Protein AF-A0A8K0LUV7-F1 (afdb_monomer_lite)

Structure (mmCIF, N/CA/C/O backbone):
data_AF-A0A8K0LUV7-F1
#
_entry.id   AF-A0A8K0LUV7-F1
#
loop_
_atom_site.group_PDB
_atom_site.id
_atom_site.type_symbol
_atom_site.label_atom_id
_atom_site.label_alt_id
_atom_site.label_comp_id
_atom_site.label_asym_id
_atom_site.label_entity_id
_atom_site.label_seq_id
_atom_site.pdbx_PDB_ins_code
_atom_site.Cartn_x
_atom_site.Cartn_y
_atom_site.Cartn_z
_atom_site.occupancy
_atom_site.B_iso_or_equiv
_atom_site.auth_seq_id
_atom_site.auth_comp_id
_atom_site.auth_asym_id
_atom_site.auth_atom_id
_atom_site.pdbx_PDB_model_num
ATOM 1 N N . MET A 1 1 ? -27.137 4.394 -17.917 1.00 61.31 1 MET A N 1
ATOM 2 C CA . MET A 1 1 ? -26.539 3.474 -16.917 1.00 61.31 1 MET A CA 1
ATOM 3 C C . MET A 1 1 ? -25.370 2.638 -17.450 1.00 61.31 1 MET A C 1
ATOM 5 O O . MET A 1 1 ? -24.365 2.569 -16.758 1.00 61.31 1 MET A O 1
ATOM 9 N N . GLY A 1 2 ? -25.440 2.027 -18.644 1.00 75.81 2 GLY A N 1
ATOM 10 C CA . GLY A 1 2 ? -24.338 1.198 -19.179 1.00 75.81 2 GLY A CA 1
ATOM 11 C C . GLY A 1 2 ? -23.016 1.946 -19.417 1.00 75.81 2 GLY A C 1
ATOM 12 O O . GLY A 1 2 ? -21.972 1.479 -18.983 1.00 75.81 2 GLY A O 1
ATOM 13 N N . GLN A 1 3 ? -23.073 3.147 -20.001 1.00 78.88 3 GLN A N 1
ATOM 14 C CA . GLN A 1 3 ? -21.885 3.972 -20.284 1.00 78.88 3 GLN A CA 1
ATOM 15 C C . GLN A 1 3 ? -21.169 4.476 -19.017 1.00 78.88 3 GLN A C 1
ATOM 17 O O . GLN A 1 3 ? -19.947 4.569 -18.970 1.00 78.88 3 GLN A O 1
ATOM 22 N N . PHE A 1 4 ? -21.922 4.768 -17.953 1.00 82.12 4 PHE A N 1
ATOM 23 C CA . PHE A 1 4 ? -21.335 5.147 -16.666 1.00 82.12 4 PHE A CA 1
ATOM 24 C C . PHE A 1 4 ? -20.603 3.963 -16.022 1.00 82.12 4 PHE A C 1
ATOM 26 O O . PHE A 1 4 ? -19.494 4.113 -15.520 1.00 82.12 4 PHE A O 1
ATOM 33 N N . ARG A 1 5 ? -21.188 2.759 -16.100 1.00 85.06 5 ARG A N 1
ATOM 34 C CA . ARG A 1 5 ? -20.544 1.531 -15.614 1.00 85.06 5 ARG A CA 1
ATOM 35 C C . ARG A 1 5 ? -19.287 1.185 -16.415 1.00 85.06 5 ARG A C 1
ATOM 37 O O . ARG A 1 5 ? -18.304 0.777 -15.809 1.00 85.06 5 ARG A O 1
ATOM 44 N N . SER A 1 6 ? -19.285 1.384 -17.737 1.00 90.88 6 SER A N 1
ATOM 45 C CA . SER A 1 6 ? -18.081 1.172 -18.552 1.00 90.88 6 SER A CA 1
ATOM 46 C C . SER A 1 6 ? -16.981 2.184 -18.238 1.00 90.88 6 SER A C 1
ATOM 48 O O . SER A 1 6 ? -15.819 1.801 -18.171 1.00 90.88 6 SER A O 1
ATOM 50 N N . LEU A 1 7 ? -17.336 3.449 -17.989 1.00 93.50 7 LEU A N 1
ATOM 51 C CA . LEU A 1 7 ? -16.371 4.464 -17.564 1.00 93.50 7 LEU A CA 1
ATOM 52 C C . LEU A 1 7 ? -15.764 4.124 -16.196 1.00 93.50 7 LEU A C 1
ATOM 54 O O . LEU A 1 7 ? -14.548 4.155 -16.047 1.00 93.50 7 LEU A O 1
ATOM 58 N N . ALA A 1 8 ? -16.591 3.751 -15.216 1.00 94.31 8 ALA A N 1
ATOM 59 C CA . ALA A 1 8 ? -16.109 3.336 -13.901 1.00 94.31 8 ALA A CA 1
ATOM 60 C C . ALA A 1 8 ? -15.168 2.123 -13.998 1.00 94.31 8 ALA A C 1
ATOM 62 O O . ALA A 1 8 ? -14.096 2.129 -13.400 1.00 94.31 8 ALA A O 1
ATOM 63 N N . ALA A 1 9 ? -15.527 1.116 -14.800 1.00 94.38 9 ALA A N 1
ATOM 64 C CA . ALA A 1 9 ? -14.684 -0.057 -15.023 1.00 94.38 9 ALA A CA 1
ATOM 65 C C . ALA A 1 9 ? -13.342 0.301 -15.684 1.00 94.38 9 ALA A C 1
ATOM 67 O O . ALA A 1 9 ? -12.303 -0.210 -15.271 1.00 94.38 9 ALA A O 1
ATOM 68 N N . TYR A 1 10 ? -13.356 1.199 -16.673 1.00 95.19 10 TYR A N 1
ATOM 69 C CA . TYR A 1 10 ? -12.139 1.701 -17.309 1.00 95.19 10 TYR A CA 1
ATOM 70 C C . TYR A 1 10 ? -11.228 2.407 -16.298 1.00 95.19 10 TYR A C 1
ATOM 72 O O . TYR A 1 10 ? -10.060 2.057 -16.188 1.00 95.19 10 TYR A O 1
ATOM 80 N N . LEU A 1 11 ? -11.769 3.338 -15.508 1.00 95.50 11 LEU A N 1
ATOM 81 C CA . LEU A 1 11 ? -10.992 4.080 -14.512 1.00 95.50 11 LEU A CA 1
ATOM 82 C C . LEU A 1 11 ? -10.388 3.167 -13.443 1.00 95.50 11 LEU A C 1
ATOM 84 O O . LEU A 1 11 ? -9.233 3.349 -13.076 1.00 95.50 11 LEU A O 1
ATOM 88 N N . ILE A 1 12 ? -11.141 2.167 -12.975 1.00 95.00 12 ILE A N 1
ATOM 89 C CA . ILE A 1 12 ? -10.628 1.169 -12.027 1.00 95.00 12 ILE A CA 1
ATOM 90 C C . ILE A 1 12 ? -9.460 0.398 -12.646 1.00 95.00 12 ILE A C 1
ATOM 92 O O . ILE A 1 12 ? -8.448 0.185 -11.983 1.00 95.00 12 ILE A O 1
ATOM 96 N N . ARG A 1 13 ? -9.575 -0.004 -13.917 1.00 95.81 13 ARG A N 1
ATOM 97 C CA . ARG A 1 13 ? -8.500 -0.710 -14.618 1.00 95.81 13 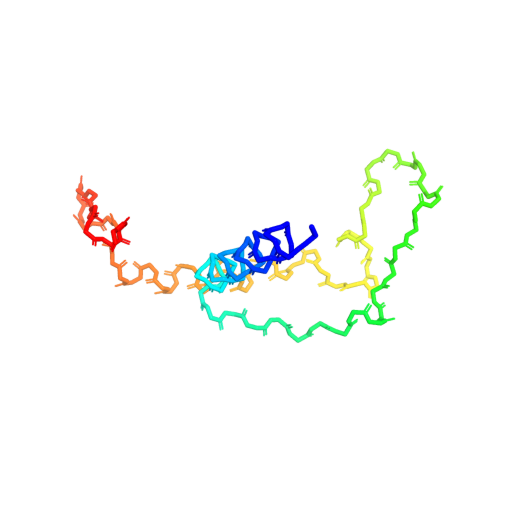ARG A CA 1
ATOM 98 C C . ARG A 1 13 ? -7.244 0.151 -14.730 1.00 95.81 13 ARG A C 1
ATOM 100 O O . ARG A 1 13 ? -6.180 -0.317 -14.349 1.00 95.81 13 ARG A O 1
ATOM 107 N N . GLU A 1 14 ? -7.373 1.387 -15.207 1.00 95.62 14 GLU A N 1
ATOM 108 C CA . GLU A 1 14 ? -6.228 2.295 -15.358 1.00 95.62 14 GLU A CA 1
ATOM 109 C C . GLU A 1 14 ? -5.575 2.616 -14.006 1.00 95.62 14 GLU A C 1
ATOM 111 O O . GLU A 1 14 ? -4.351 2.595 -13.894 1.00 95.62 14 GLU A O 1
ATOM 116 N N . ALA A 1 15 ? -6.375 2.831 -12.956 1.00 93.31 15 ALA A N 1
ATOM 117 C CA . ALA A 1 15 ? -5.858 3.035 -11.605 1.00 93.31 15 ALA A CA 1
ATOM 118 C C . ALA A 1 15 ? -5.080 1.809 -11.104 1.00 93.31 15 ALA A C 1
ATOM 120 O O . ALA A 1 15 ? -3.984 1.963 -10.577 1.00 93.31 15 ALA A O 1
ATOM 121 N N . ASN A 1 16 ? -5.600 0.597 -11.316 1.00 90.94 16 ASN A N 1
ATOM 122 C CA . ASN A 1 16 ? -4.911 -0.633 -10.925 1.00 90.94 16 ASN A CA 1
ATOM 123 C C . ASN A 1 16 ? -3.604 -0.842 -11.703 1.00 90.94 16 ASN A C 1
ATOM 125 O O . ASN A 1 16 ? -2.603 -1.221 -11.101 1.00 90.94 16 ASN A O 1
ATOM 129 N N . CYS A 1 17 ? -3.594 -0.577 -13.014 1.00 88.69 17 CYS A N 1
ATOM 130 C CA . CYS A 1 17 ? -2.377 -0.636 -13.827 1.00 88.69 17 CYS A CA 1
ATOM 131 C C . CYS A 1 17 ? -1.313 0.326 -13.288 1.00 88.69 17 CYS A C 1
ATOM 133 O O . CYS A 1 17 ? -0.209 -0.104 -12.964 1.00 88.69 17 CYS A O 1
ATOM 135 N N . LEU A 1 18 ? -1.679 1.593 -13.079 1.00 88.69 18 LEU A N 1
ATOM 136 C CA . LEU A 1 18 ? -0.765 2.596 -12.542 1.00 88.69 18 LEU A CA 1
ATOM 137 C C . LEU A 1 18 ? -0.271 2.237 -11.133 1.00 88.69 18 LEU A C 1
ATOM 139 O O . LEU A 1 18 ? 0.908 2.400 -10.829 1.00 88.69 18 LEU A O 1
ATOM 143 N N . CYS A 1 19 ? -1.152 1.737 -10.263 1.00 87.12 19 CYS A N 1
ATOM 144 C CA . CYS A 1 19 ? -0.765 1.277 -8.933 1.00 87.12 19 CYS A CA 1
ATOM 145 C C . CYS A 1 19 ? 0.247 0.128 -9.006 1.00 87.12 19 CYS A C 1
ATOM 147 O O . CYS A 1 19 ? 1.238 0.167 -8.284 1.00 87.12 19 CYS A O 1
ATOM 149 N N . ASN A 1 20 ? 0.048 -0.854 -9.886 1.00 87.31 20 ASN A N 1
ATOM 150 C CA . ASN A 1 20 ? 0.990 -1.961 -10.056 1.00 87.31 20 ASN A CA 1
ATOM 151 C C . ASN A 1 20 ? 2.374 -1.480 -10.512 1.00 87.31 20 ASN A C 1
ATOM 153 O O . ASN A 1 20 ? 3.388 -1.928 -9.966 1.00 87.31 20 ASN A O 1
ATOM 157 N N . ASP A 1 21 ? 2.413 -0.540 -11.457 1.00 86.12 21 ASP A N 1
ATOM 158 C CA . ASP A 1 21 ? 3.660 0.047 -11.952 1.00 86.12 21 ASP A CA 1
ATOM 159 C C . ASP A 1 21 ? 4.389 0.815 -10.842 1.00 86.12 21 ASP A C 1
ATOM 161 O O . ASP A 1 21 ? 5.580 0.600 -10.602 1.00 86.12 21 ASP A O 1
ATOM 165 N N . LEU A 1 22 ? 3.660 1.651 -10.094 1.00 86.00 22 LEU A N 1
ATOM 166 C CA . LEU A 1 22 ? 4.201 2.417 -8.967 1.00 86.00 22 LEU A CA 1
ATOM 167 C C . LEU A 1 22 ? 4.657 1.533 -7.805 1.00 86.00 22 LEU A C 1
ATOM 169 O O . LEU A 1 22 ? 5.551 1.925 -7.056 1.00 86.00 22 LEU A O 1
ATOM 173 N N . MET A 1 23 ? 4.068 0.347 -7.659 1.00 88.50 23 MET A N 1
ATOM 174 C CA . MET A 1 23 ? 4.470 -0.628 -6.653 1.00 88.50 23 MET A CA 1
ATOM 175 C C . MET A 1 23 ? 5.716 -1.424 -7.064 1.00 88.50 23 MET A C 1
ATOM 177 O O . MET A 1 23 ? 6.251 -2.168 -6.245 1.00 88.50 23 MET A O 1
ATOM 181 N N . PHE A 1 24 ? 6.226 -1.283 -8.295 1.00 87.19 24 PHE A N 1
ATOM 182 C CA . PHE A 1 24 ? 7.376 -2.048 -8.801 1.00 87.19 24 PHE A CA 1
ATOM 183 C C . PHE A 1 24 ? 7.219 -3.569 -8.582 1.00 87.19 24 PHE A C 1
ATOM 185 O O . PHE A 1 24 ? 8.159 -4.261 -8.175 1.00 87.19 24 PHE A O 1
ATOM 192 N N . GLY A 1 25 ? 5.999 -4.086 -8.777 1.00 83.81 25 GLY A N 1
ATOM 193 C CA . GLY A 1 25 ? 5.659 -5.491 -8.518 1.00 83.81 25 GLY A CA 1
ATOM 194 C C . GLY A 1 25 ? 5.731 -5.903 -7.040 1.00 83.81 25 GLY A C 1
ATOM 195 O O . GLY A 1 25 ? 5.891 -7.085 -6.728 1.00 83.81 25 GLY A O 1
ATOM 196 N N . LEU A 1 26 ? 5.707 -4.946 -6.108 1.00 85.75 26 LEU A N 1
ATOM 197 C CA . LEU A 1 26 ? 5.485 -5.215 -4.691 1.00 85.75 26 LEU A CA 1
ATOM 198 C C . LEU A 1 26 ? 4.009 -5.540 -4.466 1.00 85.75 26 LEU A C 1
ATOM 200 O O . LEU A 1 26 ? 3.149 -4.678 -4.617 1.00 85.75 26 LEU A O 1
ATOM 204 N N . GLU A 1 27 ? 3.746 -6.759 -4.022 1.00 86.31 27 GLU A N 1
ATOM 205 C CA . GLU A 1 27 ? 2.463 -7.154 -3.451 1.00 86.31 27 GLU A CA 1
ATOM 206 C C . GLU A 1 27 ? 2.652 -7.248 -1.935 1.00 86.31 27 GLU A C 1
ATOM 208 O O . GLU A 1 27 ? 3.284 -8.193 -1.454 1.00 86.31 27 GLU A O 1
ATOM 213 N N . PRO A 1 28 ? 2.230 -6.228 -1.171 1.00 78.69 28 PRO A N 1
ATOM 214 C CA . PRO A 1 28 ? 2.384 -6.256 0.271 1.00 78.69 28 PRO A CA 1
ATOM 215 C C . PRO A 1 28 ? 1.383 -7.255 0.869 1.00 78.69 28 PRO A C 1
ATOM 217 O O . PRO A 1 28 ? 0.179 -7.152 0.634 1.00 78.69 28 PRO A O 1
ATOM 220 N N . ASP A 1 29 ? 1.883 -8.214 1.649 1.00 83.50 29 ASP A N 1
ATOM 221 C CA . ASP A 1 29 ? 1.066 -9.197 2.372 1.00 83.50 29 ASP A CA 1
ATOM 222 C C . ASP A 1 29 ? 0.418 -8.534 3.594 1.00 83.50 29 ASP A C 1
ATOM 224 O O . ASP A 1 29 ? 0.914 -8.604 4.719 1.00 83.50 29 ASP A O 1
ATOM 228 N N . ILE A 1 30 ? -0.650 -7.777 3.340 1.00 82.31 30 ILE A N 1
ATOM 229 C CA . ILE A 1 30 ? -1.385 -7.042 4.364 1.00 82.31 30 ILE A CA 1
ATOM 230 C C . ILE A 1 30 ? -2.774 -7.646 4.497 1.00 82.31 30 ILE A C 1
ATOM 232 O O . ILE A 1 30 ? -3.624 -7.538 3.611 1.00 82.31 30 ILE A O 1
ATOM 236 N N . ASP A 1 31 ? -3.033 -8.217 5.667 1.00 86.88 31 ASP A N 1
ATOM 237 C CA . ASP A 1 31 ? -4.368 -8.635 6.057 1.00 86.88 31 ASP A CA 1
ATOM 238 C C . ASP A 1 31 ? -5.213 -7.402 6.407 1.00 86.88 31 ASP A C 1
ATOM 240 O O . ASP A 1 31 ? -5.201 -6.904 7.538 1.00 86.88 31 ASP A O 1
ATOM 244 N N . LEU A 1 32 ? -5.956 -6.898 5.417 1.00 84.69 32 LEU A N 1
ATOM 245 C CA . LEU A 1 32 ? -6.809 -5.716 5.567 1.00 84.69 32 LEU A CA 1
ATOM 246 C C . LEU A 1 32 ? -7.849 -5.871 6.689 1.00 84.69 32 LEU A C 1
ATOM 248 O O . LEU A 1 32 ? -8.281 -4.867 7.248 1.00 84.69 32 LEU A O 1
ATOM 252 N N . LEU A 1 33 ? -8.230 -7.101 7.059 1.00 87.38 33 LEU A N 1
ATOM 253 C CA . LEU A 1 33 ? -9.174 -7.350 8.155 1.00 87.38 33 LEU A CA 1
ATOM 254 C C . LEU A 1 33 ? -8.553 -7.091 9.532 1.00 87.38 33 LEU A C 1
ATOM 256 O O . LEU A 1 33 ? -9.277 -6.874 10.505 1.00 87.38 33 LEU A O 1
ATOM 260 N N . LYS A 1 34 ? -7.220 -7.123 9.630 1.00 87.12 34 LYS A N 1
ATOM 261 C CA . LYS A 1 34 ? -6.480 -6.829 10.862 1.00 87.12 34 LYS A CA 1
ATOM 262 C C . LYS A 1 34 ? -6.121 -5.354 11.003 1.00 87.12 34 LYS A C 1
ATOM 264 O O . LYS A 1 34 ? -5.789 -4.945 12.118 1.00 87.12 34 LYS A O 1
ATOM 269 N N . ILE A 1 35 ? -6.217 -4.566 9.926 1.00 90.00 35 ILE A N 1
ATOM 270 C CA . ILE A 1 35 ? -5.986 -3.121 9.981 1.00 90.00 35 ILE A CA 1
ATOM 271 C C . ILE A 1 35 ? -7.019 -2.485 10.909 1.00 90.00 35 ILE A C 1
ATOM 273 O O . ILE A 1 35 ? -8.229 -2.629 10.740 1.00 90.00 35 ILE A O 1
ATOM 277 N N . LYS A 1 36 ? -6.521 -1.742 11.891 1.00 88.12 36 LYS A N 1
ATOM 278 C CA . LYS A 1 36 ? -7.323 -0.934 12.800 1.00 88.12 36 LYS A CA 1
ATOM 279 C C . LYS A 1 36 ? -7.289 0.513 12.359 1.00 88.12 36 LYS A C 1
ATOM 281 O O . LYS A 1 36 ? -6.227 1.125 12.314 1.00 88.12 36 LYS A O 1
ATOM 286 N N . ASP A 1 37 ? -8.462 1.062 12.101 1.00 89.06 37 ASP A N 1
ATOM 287 C CA . ASP A 1 37 ? -8.648 2.496 11.942 1.00 89.06 37 ASP A CA 1
ATOM 288 C C . ASP A 1 37 ? -9.686 2.982 12.955 1.00 89.06 37 ASP A C 1
ATOM 290 O O . ASP A 1 37 ? -10.700 2.326 13.208 1.00 89.06 37 ASP A O 1
ATOM 294 N N . ASN A 1 38 ? -9.412 4.125 13.571 1.00 88.06 38 ASN A N 1
ATOM 295 C CA . ASN A 1 38 ? -10.321 4.799 14.477 1.00 88.06 38 ASN A CA 1
ATOM 296 C C . ASN A 1 38 ? -10.808 6.087 13.818 1.00 88.06 38 ASN A C 1
ATOM 298 O O . ASN A 1 38 ? -10.313 7.174 14.099 1.00 88.06 38 ASN A O 1
ATOM 302 N N . ILE A 1 39 ? -11.827 5.954 12.972 1.00 84.81 39 ILE A N 1
ATOM 303 C CA . ILE A 1 39 ? -12.433 7.070 12.230 1.00 84.81 39 ILE A CA 1
ATOM 304 C C . ILE A 1 39 ? -13.056 8.116 13.176 1.00 84.81 39 ILE A C 1
ATOM 306 O O . ILE A 1 39 ? -13.179 9.285 12.822 1.00 84.81 39 ILE A O 1
ATOM 310 N N . ALA A 1 40 ? -13.419 7.725 14.403 1.00 88.38 40 ALA A N 1
ATOM 311 C CA . ALA A 1 40 ? -13.920 8.646 15.424 1.00 88.38 40 ALA A CA 1
ATOM 312 C C . ALA A 1 40 ? -12.800 9.444 16.122 1.00 88.38 40 ALA A C 1
ATOM 314 O O . ALA A 1 40 ? -13.080 10.353 16.906 1.00 88.38 40 ALA A O 1
ATOM 315 N N . ASN A 1 41 ? -11.531 9.107 15.876 1.00 86.38 41 ASN A N 1
ATOM 316 C CA . ASN A 1 41 ? -10.399 9.797 16.466 1.00 86.38 41 ASN A CA 1
ATOM 317 C C . ASN A 1 41 ? -10.100 11.100 15.718 1.00 86.38 41 ASN A C 1
ATOM 319 O O . ASN A 1 41 ? -9.415 11.114 14.700 1.00 86.38 41 ASN A O 1
ATOM 323 N N . CYS A 1 42 ? -10.559 12.211 16.284 1.00 85.38 42 CYS A N 1
ATOM 324 C CA . CYS A 1 42 ? -10.278 13.554 15.777 1.00 85.38 42 CYS A CA 1
ATOM 325 C C . CYS A 1 42 ? -8.988 14.166 16.352 1.00 85.38 42 CYS A C 1
ATOM 327 O O . CYS A 1 42 ? -8.756 15.368 16.194 1.00 85.38 42 CYS A O 1
ATOM 329 N N . ASN A 1 43 ? -8.147 13.385 17.044 1.00 88.44 43 ASN A N 1
ATOM 330 C CA . ASN A 1 43 ? -6.885 13.899 17.562 1.00 88.44 43 ASN A CA 1
ATOM 331 C C . ASN A 1 43 ? -5.974 14.304 16.406 1.00 88.44 43 ASN A C 1
ATOM 333 O O . ASN A 1 43 ? -5.736 13.548 15.460 1.00 88.44 43 ASN A O 1
ATOM 337 N N . LYS A 1 44 ? -5.414 15.508 16.511 1.00 87.06 44 LYS A N 1
ATOM 338 C CA . LYS A 1 44 ? -4.494 16.035 15.509 1.00 87.06 44 LYS A CA 1
ATOM 339 C C . LYS A 1 44 ? -3.292 15.096 15.360 1.00 87.06 44 LYS A C 1
ATOM 341 O O . LYS A 1 44 ? -2.588 14.835 16.330 1.00 87.06 44 LYS A O 1
ATOM 346 N N . GLY A 1 45 ? -3.054 14.629 14.137 1.00 84.44 45 GLY A N 1
ATOM 347 C CA . GLY A 1 45 ? -1.933 13.746 13.812 1.00 84.44 45 GLY A CA 1
ATOM 348 C C . GLY A 1 45 ? -2.220 12.252 13.970 1.00 84.44 45 GLY A C 1
ATOM 349 O O . GLY A 1 45 ? -1.321 11.455 13.715 1.00 84.44 45 GLY A O 1
ATOM 350 N N . TYR A 1 46 ? -3.443 11.853 14.342 1.00 88.25 46 TYR A N 1
ATOM 351 C CA . TYR A 1 46 ? -3.831 10.453 14.209 1.00 88.25 46 TYR A CA 1
ATOM 352 C C . TYR A 1 46 ? -3.855 10.046 12.730 1.00 88.25 46 TYR A C 1
ATOM 354 O O . TYR A 1 46 ? -4.378 10.759 11.875 1.00 88.25 46 TYR A O 1
ATOM 362 N N . SER A 1 47 ? -3.271 8.888 12.447 1.00 87.31 47 SER A N 1
ATOM 363 C CA . SER A 1 47 ? -3.311 8.211 11.157 1.00 87.31 47 SER A CA 1
ATOM 364 C C . SER A 1 47 ? -3.232 6.719 11.433 1.00 87.31 47 SER A C 1
ATOM 366 O O . SER A 1 47 ? -2.369 6.294 12.204 1.00 87.31 47 SER A O 1
ATOM 368 N N . PHE A 1 48 ? -4.084 5.917 10.795 1.00 90.06 48 PHE A N 1
ATOM 369 C CA . PHE A 1 48 ? -4.026 4.459 10.915 1.00 90.06 48 PHE A CA 1
ATOM 370 C C . PHE A 1 48 ? -2.654 3.901 10.491 1.00 90.06 48 PHE A C 1
ATOM 372 O O . PHE A 1 48 ? -2.214 2.885 11.017 1.00 90.06 48 PHE A O 1
ATOM 379 N N . VAL A 1 49 ? -1.927 4.587 9.600 1.00 88.81 49 VAL A N 1
ATOM 380 C CA . VAL A 1 49 ? -0.563 4.201 9.192 1.00 88.81 49 VAL A CA 1
ATOM 381 C C . VAL A 1 49 ? 0.405 4.216 10.379 1.00 88.81 49 VAL A C 1
ATOM 383 O O . VAL A 1 49 ? 1.327 3.408 10.444 1.00 88.81 49 VAL A O 1
ATOM 386 N N . MET A 1 50 ? 0.176 5.129 11.325 1.00 87.00 50 MET A N 1
ATOM 387 C CA . MET A 1 50 ? 1.001 5.308 12.518 1.00 87.00 50 MET A CA 1
ATOM 388 C C . MET A 1 50 ? 0.501 4.485 13.711 1.00 87.00 50 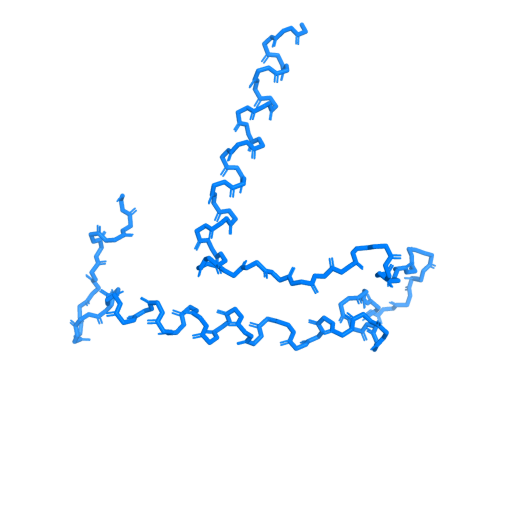MET A C 1
ATOM 390 O O . MET A 1 50 ? 1.123 4.538 14.771 1.00 87.00 50 MET A O 1
ATOM 394 N N . ASP A 1 51 ? -0.603 3.737 13.574 1.00 87.12 51 ASP A N 1
ATOM 395 C CA . ASP A 1 51 ? -1.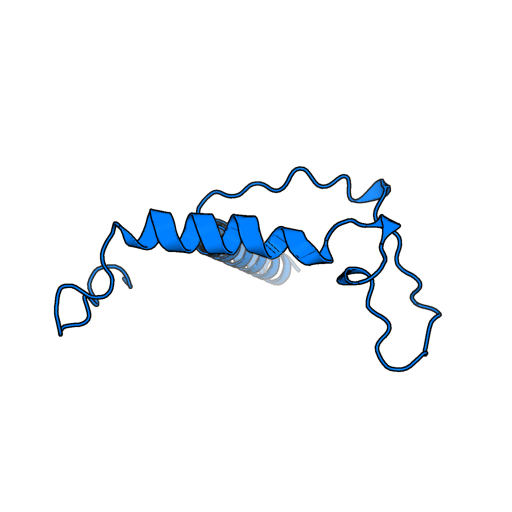042 2.811 14.618 1.00 87.12 51 ASP A CA 1
ATOM 396 C C . ASP A 1 51 ? -0.039 1.646 14.700 1.00 87.12 51 ASP A C 1
ATOM 398 O O . ASP A 1 51 ? 0.122 0.909 13.719 1.00 87.12 51 ASP A O 1
ATOM 402 N N . PRO A 1 52 ? 0.632 1.434 15.850 1.00 85.75 52 PRO A N 1
ATOM 403 C CA . PRO A 1 52 ? 1.623 0.372 15.992 1.00 85.75 52 PRO A CA 1
ATOM 404 C C . PRO A 1 52 ? 1.075 -1.027 15.691 1.00 85.75 52 PRO A C 1
ATOM 406 O O . PRO A 1 52 ? 1.848 -1.912 15.349 1.00 85.75 52 PRO A O 1
ATOM 409 N N . LYS A 1 53 ? -0.245 -1.235 15.804 1.00 86.56 53 LYS A N 1
ATOM 410 C CA . LYS A 1 53 ? -0.894 -2.526 15.526 1.00 86.56 53 LYS A CA 1
ATOM 411 C C . LYS A 1 53 ? -1.012 -2.839 14.038 1.00 86.56 53 LYS A C 1
ATOM 413 O O . LYS A 1 53 ? -1.284 -3.985 13.704 1.00 86.56 53 LYS A O 1
ATOM 418 N N . ASN A 1 54 ? -0.855 -1.837 13.176 1.00 88.56 54 ASN A N 1
ATOM 419 C CA . ASN A 1 54 ? -0.976 -2.008 11.733 1.00 88.56 54 ASN A CA 1
ATOM 420 C C . ASN A 1 54 ? 0.374 -2.296 11.067 1.00 88.56 54 ASN A C 1
ATOM 422 O O . ASN A 1 54 ? 0.390 -2.767 9.939 1.00 88.56 54 ASN A O 1
ATOM 426 N N . GLU A 1 55 ? 1.494 -1.993 11.736 1.00 86.06 55 GLU A N 1
ATOM 427 C CA . GLU A 1 55 ? 2.859 -2.224 11.224 1.00 86.06 55 GLU A CA 1
ATOM 428 C C . GLU A 1 55 ? 3.142 -1.564 9.851 1.00 86.06 55 GLU A C 1
ATOM 430 O O . GLU A 1 55 ? 4.103 -1.888 9.159 1.00 86.06 55 GLU A O 1
ATOM 435 N N . LEU A 1 56 ? 2.337 -0.565 9.466 1.00 87.38 56 LEU A N 1
ATOM 436 C CA . LEU A 1 56 ? 2.418 0.095 8.157 1.00 87.38 56 LEU A CA 1
ATOM 437 C C . LEU A 1 56 ? 3.454 1.223 8.105 1.00 87.38 56 LEU A C 1
ATOM 439 O O . LEU A 1 56 ? 3.883 1.608 7.018 1.00 87.38 56 LEU A O 1
ATOM 443 N N . ALA A 1 57 ? 3.874 1.748 9.259 1.00 87.31 57 ALA A N 1
ATOM 444 C CA . ALA A 1 57 ? 4.743 2.923 9.342 1.00 87.31 57 ALA A CA 1
ATOM 445 C C . ALA A 1 57 ? 6.080 2.741 8.600 1.00 87.31 57 ALA A C 1
ATOM 447 O O . ALA A 1 57 ? 6.633 3.706 8.077 1.00 87.31 57 ALA A O 1
ATOM 448 N N . SER A 1 58 ? 6.587 1.507 8.527 1.00 87.00 58 SER A N 1
ATOM 449 C CA . SER A 1 58 ? 7.819 1.152 7.815 1.00 87.00 58 SER A CA 1
ATOM 450 C C . SER A 1 58 ? 7.592 0.412 6.497 1.00 87.00 58 SER A C 1
ATOM 452 O O . SER A 1 58 ? 8.561 0.203 5.772 1.00 87.00 58 SER A O 1
ATOM 454 N N . ALA A 1 59 ? 6.355 0.046 6.143 1.00 84.88 59 ALA A N 1
ATOM 455 C CA . ALA A 1 59 ? 6.065 -0.747 4.942 1.00 84.88 59 ALA A CA 1
ATOM 456 C C . ALA A 1 59 ? 6.519 -0.050 3.644 1.00 84.88 59 ALA A C 1
ATOM 458 O O . ALA A 1 59 ? 6.944 -0.694 2.685 1.00 84.88 59 ALA A O 1
ATOM 459 N N . TYR A 1 60 ? 6.517 1.288 3.629 1.00 85.19 60 TYR A N 1
ATOM 460 C CA . TYR A 1 60 ? 7.012 2.067 2.492 1.00 85.19 60 TYR A CA 1
ATOM 461 C C . TYR A 1 60 ? 8.512 1.852 2.211 1.00 85.19 60 TYR A C 1
ATOM 463 O O . TYR A 1 60 ? 8.955 2.108 1.093 1.00 85.19 60 TYR A O 1
ATOM 471 N N . LEU A 1 61 ? 9.308 1.395 3.188 1.00 89.88 61 LEU A N 1
ATOM 472 C CA . LEU A 1 61 ? 10.745 1.164 3.004 1.00 89.88 61 LEU A CA 1
ATOM 473 C C . LEU A 1 61 ? 11.021 0.011 2.036 1.00 89.88 61 LEU A C 1
ATOM 475 O O . LEU A 1 61 ? 11.988 0.079 1.275 1.00 89.88 61 LEU A O 1
ATOM 479 N N . ASP A 1 62 ? 10.166 -1.012 2.013 1.00 87.50 62 ASP A N 1
ATOM 480 C CA . ASP A 1 62 ? 10.286 -2.114 1.056 1.00 87.50 62 ASP A CA 1
ATOM 481 C C . ASP A 1 62 ? 9.975 -1.648 -0.363 1.00 87.50 62 ASP A C 1
ATOM 483 O O . ASP A 1 62 ? 10.701 -1.984 -1.304 1.00 87.50 62 ASP A O 1
ATOM 487 N N . LEU A 1 63 ? 8.953 -0.799 -0.507 1.00 87.38 63 LEU A N 1
ATOM 488 C CA . LEU A 1 63 ? 8.654 -0.142 -1.773 1.00 87.38 63 LEU A CA 1
ATOM 489 C C . LEU A 1 63 ? 9.812 0.756 -2.215 1.00 87.38 63 LEU A C 1
ATOM 491 O O . LEU A 1 63 ? 10.256 0.670 -3.356 1.00 87.38 63 LEU A O 1
ATOM 495 N N . PHE A 1 64 ? 10.357 1.569 -1.309 1.00 87.50 64 PHE A N 1
ATOM 496 C CA . PHE A 1 64 ? 11.499 2.438 -1.587 1.00 87.50 64 PHE A CA 1
ATOM 497 C C . PHE A 1 64 ? 12.731 1.638 -2.031 1.00 87.50 64 PHE A C 1
ATOM 499 O O . PHE A 1 64 ? 13.377 1.982 -3.023 1.00 87.50 64 PHE A O 1
ATOM 506 N N . ARG A 1 65 ? 13.038 0.531 -1.344 1.00 87.50 65 ARG A N 1
ATOM 507 C CA . ARG A 1 65 ? 14.127 -0.380 -1.717 1.00 87.50 65 ARG A CA 1
ATOM 508 C C . ARG A 1 65 ? 13.892 -0.985 -3.101 1.00 87.50 65 ARG A C 1
ATOM 510 O O . ARG A 1 65 ? 14.822 -1.026 -3.904 1.00 87.50 65 ARG A O 1
ATOM 517 N N . ARG A 1 66 ? 12.673 -1.437 -3.403 1.00 85.12 66 ARG A N 1
ATOM 518 C CA . ARG A 1 66 ? 12.325 -1.988 -4.722 1.00 85.12 66 ARG A CA 1
ATOM 519 C C . ARG A 1 66 ? 12.406 -0.944 -5.820 1.00 85.12 66 ARG A C 1
ATOM 521 O O . ARG A 1 66 ? 13.024 -1.226 -6.836 1.00 85.12 66 ARG A O 1
ATOM 528 N N . ALA A 1 67 ? 11.887 0.260 -5.597 1.00 85.06 67 ALA A N 1
ATOM 529 C CA . ALA A 1 67 ? 12.026 1.382 -6.517 1.00 85.06 67 ALA A CA 1
ATOM 530 C C . ALA A 1 67 ? 13.504 1.682 -6.804 1.00 85.06 67 ALA A C 1
ATOM 532 O O . ALA A 1 67 ? 13.893 1.871 -7.953 1.00 85.06 67 ALA A O 1
ATOM 533 N N . TYR A 1 68 ? 14.355 1.659 -5.773 1.00 81.56 68 TYR A N 1
ATOM 534 C CA . TYR A 1 68 ? 15.797 1.839 -5.923 1.00 81.56 68 TYR A CA 1
ATOM 535 C C . TYR A 1 68 ? 16.460 0.722 -6.749 1.00 81.56 68 TYR A C 1
ATOM 537 O O . TYR A 1 68 ? 17.285 1.010 -7.612 1.00 81.56 68 TYR A O 1
ATOM 545 N N . ILE A 1 69 ? 16.087 -0.543 -6.532 1.00 80.88 69 ILE A N 1
ATOM 546 C CA . ILE A 1 69 ? 16.602 -1.681 -7.315 1.00 80.88 69 ILE A CA 1
ATOM 547 C C . ILE A 1 69 ? 16.079 -1.634 -8.756 1.00 80.88 69 ILE A C 1
ATOM 549 O O . ILE A 1 69 ? 16.851 -1.803 -9.698 1.00 80.88 69 ILE A O 1
ATOM 553 N N . ALA A 1 70 ? 14.791 -1.351 -8.947 1.00 72.69 70 ALA A N 1
ATOM 554 C CA . ALA A 1 70 ? 14.166 -1.191 -10.256 1.00 72.69 70 ALA A CA 1
ATOM 555 C C . ALA A 1 70 ? 14.810 -0.048 -11.054 1.00 72.69 70 ALA A C 1
ATOM 557 O O . ALA A 1 70 ? 14.985 -0.168 -12.263 1.00 72.69 70 ALA A O 1
ATOM 558 N N . ARG A 1 71 ? 15.280 1.005 -10.371 1.00 60.06 71 ARG A N 1
ATOM 559 C CA . ARG A 1 71 ? 16.058 2.122 -10.935 1.00 60.06 71 ARG A CA 1
ATOM 560 C C . ARG A 1 71 ? 17.440 1.719 -11.476 1.00 60.06 71 ARG A C 1
ATOM 562 O O . ARG A 1 71 ? 18.090 2.534 -12.128 1.00 60.06 71 ARG A O 1
ATOM 569 N N . SER A 1 72 ? 17.863 0.460 -11.309 1.00 53.81 72 SER A N 1
ATOM 570 C CA . SER A 1 72 ? 18.911 -0.152 -12.143 1.00 53.81 72 SER A CA 1
ATOM 571 C C . SER A 1 72 ? 18.514 -0.239 -13.630 1.00 53.81 72 SER A C 1
ATOM 573 O O . SER A 1 72 ? 19.366 -0.530 -14.467 1.00 53.81 72 SER A O 1
ATOM 575 N N . ARG A 1 73 ? 17.248 0.029 -13.981 1.00 53.53 73 ARG A N 1
ATOM 576 C CA . ARG A 1 73 ? 16.809 0.467 -15.312 1.00 53.53 73 ARG A CA 1
ATOM 577 C C . ARG A 1 73 ? 16.828 1.999 -15.326 1.00 53.53 73 ARG A C 1
ATOM 579 O O . ARG A 1 73 ? 15.928 2.670 -14.834 1.00 53.53 73 ARG A O 1
ATOM 586 N N . TYR A 1 74 ? 17.963 2.554 -15.730 1.00 56.22 74 TYR A N 1
ATOM 587 C CA . TYR A 1 74 ? 18.367 3.924 -15.413 1.00 56.22 74 TYR A CA 1
ATOM 588 C C . TYR A 1 74 ? 17.474 5.001 -16.058 1.00 56.22 74 TYR A C 1
ATOM 590 O O . TYR A 1 74 ? 17.585 5.244 -17.258 1.00 56.22 74 TYR A O 1
ATOM 598 N N . LEU A 1 75 ? 16.689 5.725 -15.243 1.00 56.16 75 LEU A N 1
ATOM 599 C CA . LEU A 1 75 ? 16.088 7.028 -15.599 1.00 56.16 75 LEU A CA 1
ATOM 600 C C . LEU A 1 75 ? 17.123 8.155 -15.675 1.00 56.16 75 LEU A C 1
ATOM 602 O O . LEU A 1 75 ? 16.857 9.194 -16.262 1.00 56.16 75 LEU A O 1
ATOM 606 N N . LEU A 1 76 ? 18.297 7.978 -15.072 1.00 51.69 76 LEU A N 1
ATOM 607 C CA . LEU A 1 76 ? 19.412 8.908 -15.188 1.00 51.69 76 LEU A CA 1
ATOM 608 C C . LEU A 1 76 ? 20.667 8.100 -15.501 1.00 51.69 76 LEU A C 1
ATOM 610 O O . LEU A 1 76 ? 21.123 7.311 -14.672 1.00 51.69 76 LEU A O 1
ATOM 614 N N . ARG A 1 77 ? 21.209 8.272 -16.705 1.00 56.81 77 ARG A N 1
ATOM 615 C CA . ARG A 1 77 ? 22.443 7.619 -17.143 1.00 56.81 77 ARG A CA 1
ATOM 616 C C . ARG A 1 77 ? 23.533 8.689 -17.191 1.00 56.81 77 ARG A C 1
ATOM 618 O O . ARG A 1 77 ? 23.538 9.546 -18.075 1.00 56.81 77 ARG A O 1
ATOM 625 N N . GLY A 1 78 ? 24.414 8.689 -16.189 1.00 66.19 78 GLY A N 1
ATOM 626 C CA . GLY A 1 78 ? 25.394 9.764 -16.001 1.00 66.19 78 GLY A CA 1
ATOM 627 C C . GLY A 1 78 ? 24.718 11.084 -15.609 1.00 66.19 78 GLY A C 1
ATOM 628 O O . GLY A 1 78 ? 24.024 11.138 -14.601 1.00 66.19 78 GLY A O 1
ATOM 629 N N . SER A 1 79 ? 24.904 12.137 -16.407 1.00 62.81 79 SER A N 1
ATOM 630 C CA . SER A 1 79 ? 24.321 13.478 -16.211 1.00 62.81 79 SER A CA 1
ATOM 631 C C . SER A 1 79 ? 23.046 13.735 -17.030 1.00 62.8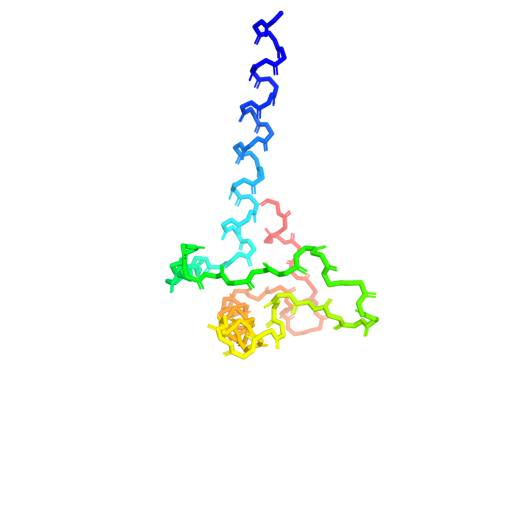1 79 SER A C 1
ATOM 633 O O . SER A 1 79 ? 22.591 14.873 -17.121 1.00 62.81 79 SER A O 1
ATOM 635 N N . SER A 1 80 ? 22.468 12.699 -17.642 1.00 57.81 80 SER A N 1
ATOM 636 C CA . SER A 1 80 ? 21.332 12.833 -18.561 1.00 57.81 80 SER A CA 1
ATOM 637 C C . SER A 1 80 ? 20.145 11.969 -18.143 1.00 57.81 80 SER A C 1
ATOM 639 O O . SER A 1 80 ? 20.320 10.818 -17.738 1.00 57.81 80 SER A O 1
ATOM 641 N N . TRP A 1 81 ? 18.941 12.53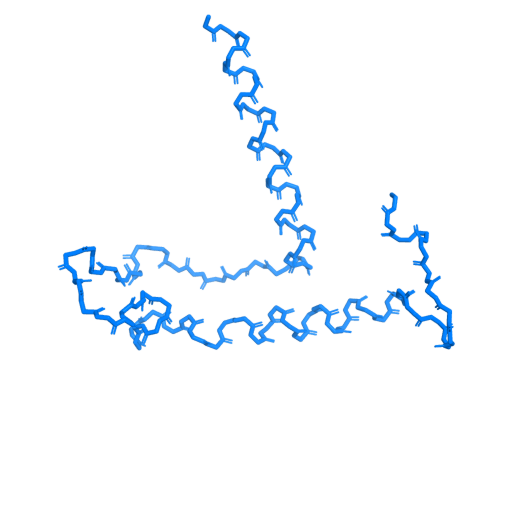7 -18.241 1.00 59.66 81 TRP A N 1
ATOM 642 C CA . TRP A 1 81 ? 17.685 11.829 -18.007 1.00 59.66 81 TRP A CA 1
ATOM 643 C C . TRP A 1 81 ? 17.325 10.958 -19.213 1.00 59.66 81 TRP A C 1
ATOM 645 O O . TRP A 1 81 ? 17.348 11.413 -20.355 1.00 59.66 81 TRP A O 1
ATOM 655 N N . ASN A 1 82 ? 16.985 9.702 -18.951 1.00 61.53 82 ASN A N 1
ATOM 656 C CA . ASN A 1 82 ? 16.508 8.739 -19.925 1.00 61.53 82 ASN A CA 1
ATOM 657 C C . ASN A 1 82 ? 14.976 8.785 -19.969 1.00 61.53 82 ASN A C 1
ATOM 659 O O . ASN A 1 82 ? 14.290 8.067 -19.245 1.00 61.53 82 ASN A O 1
ATOM 663 N N . TRP A 1 83 ? 14.451 9.661 -20.822 1.00 59.56 83 TRP A N 1
ATOM 664 C CA . TRP A 1 83 ? 13.014 9.873 -21.012 1.00 59.56 83 TRP A CA 1
ATOM 665 C C . TRP A 1 83 ? 12.304 8.729 -21.759 1.00 59.56 83 TRP A C 1
ATOM 667 O O . TRP A 1 83 ? 11.088 8.768 -21.901 1.00 59.56 83 TRP A O 1
ATOM 677 N N . LEU A 1 84 ? 13.038 7.718 -22.243 1.00 55.75 84 LEU A N 1
ATOM 678 C CA . LEU A 1 84 ? 12.483 6.607 -23.028 1.00 55.75 84 LEU A CA 1
ATOM 679 C C . LEU A 1 84 ? 11.718 5.574 -22.186 1.00 55.75 84 LEU A C 1
ATOM 681 O O .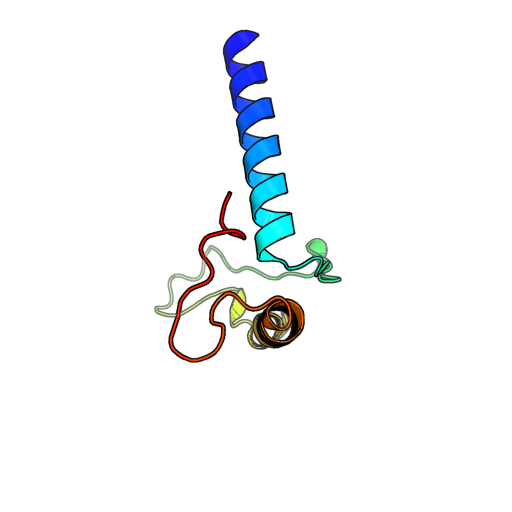 LEU A 1 84 ? 10.966 4.794 -22.749 1.00 55.75 84 LEU A O 1
ATOM 685 N N . GLU A 1 85 ? 11.878 5.582 -20.863 1.00 50.91 85 GLU A N 1
ATOM 686 C CA . GLU A 1 85 ? 11.134 4.709 -19.933 1.00 50.91 85 GLU A CA 1
ATOM 687 C C . GLU A 1 85 ? 9.837 5.377 -19.419 1.00 50.91 85 GLU A C 1
ATOM 689 O O . GLU A 1 85 ? 9.200 4.870 -18.502 1.00 50.91 85 GLU A O 1
ATOM 694 N N . VAL A 1 86 ? 9.471 6.550 -19.959 1.00 45.06 86 VAL A N 1
ATOM 695 C CA . VAL A 1 86 ? 8.284 7.336 -19.557 1.00 45.06 86 VAL A CA 1
ATOM 696 C C . VAL A 1 86 ? 7.148 7.240 -20.598 1.00 45.06 86 VAL A C 1
ATOM 698 O O . VAL A 1 86 ? 6.122 7.894 -20.439 1.00 45.06 86 VAL A O 1
ATOM 701 N N . ASN A 1 87 ? 7.310 6.428 -21.651 1.00 35.78 87 ASN A N 1
ATOM 702 C CA . ASN A 1 87 ? 6.307 6.202 -22.704 1.00 35.78 87 ASN A CA 1
ATOM 703 C C . ASN A 1 87 ? 5.832 4.751 -22.746 1.00 35.78 87 ASN A C 1
ATOM 705 O O . ASN A 1 87 ? 6.709 3.861 -22.793 1.00 35.78 87 ASN A O 1
#

Sequence (87 aa):
MGQFRSLAAYLIREANCLCNDLMFGLEPDIDLLKIKDNIANCNKGYSFVMDPKNELASAYLDLFRRAYIARSRYLLRGSSWNWLEVN

pLDDT: mean 80.68, std 13.62, range [35.78, 95.81]

Foldseek 3Di:
DVVVVVVVVVVVVVVVVVVCVLQLNDDDPFPPVQQDDDPVDPPPPDDSCPPVSRVNVCVVVVSVVSVVVVCVVPCDDPNDGDCVVVD

Secondary structure (DSSP, 8-state):
-HHHHHHHHHHHHHHHHHHHHHTTT------TTT----TT---TT--GGG-TTT--TTTHHHHHHHHHHHTTS-SEETTEE-GGG--

Radius of gyration: 18.27 Å; chains: 1; bounding box: 52×25×41 Å